Protein AF-A0A962IZY1-F1 (afdb_monomer_lite)

Structure (mmCIF, N/CA/C/O backbone):
data_AF-A0A962IZY1-F1
#
_entry.id   AF-A0A962IZY1-F1
#
loop_
_atom_site.group_PDB
_atom_site.id
_atom_site.type_symbol
_atom_site.label_atom_id
_atom_site.label_alt_id
_atom_site.label_comp_id
_atom_site.label_asym_id
_atom_site.label_entity_id
_atom_site.label_seq_id
_atom_site.pdbx_PDB_ins_code
_atom_site.Cartn_x
_atom_site.Cartn_y
_atom_site.Cartn_z
_atom_site.occupancy
_atom_site.B_iso_or_equiv
_atom_site.auth_seq_id
_atom_site.auth_comp_id
_atom_site.auth_asym_id
_atom_site.auth_atom_id
_atom_site.pdbx_PDB_model_num
ATOM 1 N N . MET A 1 1 ? 9.876 22.569 -10.237 1.00 59.38 1 MET A N 1
ATOM 2 C CA . MET A 1 1 ? 10.169 21.134 -10.031 1.00 59.38 1 MET A CA 1
ATOM 3 C C . MET A 1 1 ? 11.548 20.896 -10.635 1.00 59.38 1 MET A C 1
ATOM 5 O O . MET A 1 1 ? 11.739 21.289 -11.778 1.00 59.38 1 MET A O 1
ATOM 9 N N . ASP A 1 2 ? 12.534 20.412 -9.878 1.00 74.25 2 ASP A N 1
ATOM 10 C CA . ASP A 1 2 ? 13.910 20.281 -10.386 1.00 74.25 2 ASP A CA 1
ATOM 11 C C . ASP A 1 2 ? 14.045 19.027 -11.269 1.00 74.25 2 ASP A C 1
ATOM 13 O O . ASP A 1 2 ? 14.092 17.894 -10.782 1.00 74.25 2 ASP A O 1
ATOM 17 N N . HIS A 1 3 ? 14.088 19.237 -12.586 1.00 78.19 3 HIS A N 1
ATOM 18 C CA . HIS A 1 3 ? 14.221 18.172 -13.584 1.00 78.19 3 HIS A CA 1
ATOM 19 C C . HIS A 1 3 ? 15.522 17.365 -13.437 1.00 78.19 3 HIS A C 1
ATOM 21 O O . HIS A 1 3 ? 15.549 16.183 -13.781 1.00 78.19 3 HIS A O 1
ATOM 27 N N . SER A 1 4 ? 16.585 17.963 -12.890 1.00 82.81 4 SER A N 1
ATOM 28 C CA . SER A 1 4 ? 17.870 17.288 -12.676 1.00 82.81 4 SER A CA 1
ATOM 29 C C . SER A 1 4 ? 17.746 16.169 -11.643 1.00 82.81 4 SER A C 1
ATOM 31 O O . SER A 1 4 ? 18.248 15.062 -11.846 1.00 82.81 4 SER A O 1
ATOM 33 N N . VAL A 1 5 ? 17.012 16.421 -10.555 1.00 84.56 5 VAL A N 1
ATOM 34 C CA . VAL A 1 5 ? 16.774 15.431 -9.494 1.00 84.56 5 VAL A CA 1
ATOM 35 C C . VAL A 1 5 ? 15.917 14.274 -10.005 1.00 84.56 5 VAL A C 1
ATOM 37 O O . VAL A 1 5 ? 16.234 13.115 -9.740 1.00 84.56 5 VAL A O 1
ATOM 40 N N . HIS A 1 6 ? 14.872 14.561 -10.787 1.00 83.75 6 HIS A N 1
ATOM 41 C CA . HIS A 1 6 ? 14.003 13.515 -11.331 1.00 83.75 6 HIS A CA 1
ATOM 42 C C . HIS A 1 6 ? 14.754 12.586 -12.296 1.00 83.75 6 HIS A C 1
ATOM 44 O O . HIS A 1 6 ? 14.660 11.366 -12.173 1.00 83.75 6 HIS A O 1
ATOM 50 N N . ASN A 1 7 ? 15.578 13.148 -13.187 1.00 87.50 7 ASN A N 1
ATOM 51 C CA . ASN A 1 7 ? 16.394 12.355 -14.107 1.00 87.50 7 ASN A CA 1
ATOM 52 C C . ASN A 1 7 ? 17.393 11.453 -13.367 1.00 87.50 7 ASN A C 1
ATOM 54 O O . ASN A 1 7 ? 17.577 10.303 -13.758 1.00 87.50 7 ASN A O 1
ATOM 58 N N . LYS A 1 8 ? 17.992 11.926 -12.264 1.00 90.19 8 LYS A N 1
ATOM 59 C CA . LYS A 1 8 ? 18.879 11.098 -11.427 1.00 90.19 8 LYS A CA 1
ATOM 60 C C . LYS A 1 8 ? 18.151 9.895 -10.821 1.00 90.19 8 LYS A C 1
ATOM 62 O O . LYS A 1 8 ? 18.689 8.793 -10.856 1.00 90.19 8 LYS A O 1
ATOM 67 N N . LEU A 1 9 ? 16.935 10.086 -10.304 1.00 87.56 9 LEU A N 1
ATOM 68 C CA . LEU A 1 9 ? 16.127 9.000 -9.732 1.00 87.56 9 LEU A CA 1
ATOM 69 C C . LEU A 1 9 ? 15.714 7.973 -10.790 1.00 87.56 9 LEU A C 1
ATOM 71 O O . LEU A 1 9 ? 15.797 6.772 -10.547 1.00 87.56 9 LEU A O 1
ATOM 75 N N . VAL A 1 10 ? 15.312 8.437 -11.975 1.00 86.81 10 VAL A N 1
ATOM 76 C CA . VAL A 1 10 ? 14.955 7.557 -13.095 1.00 86.81 10 VAL A CA 1
ATOM 77 C C . VAL A 1 10 ? 16.155 6.707 -13.508 1.00 86.81 10 VAL A C 1
ATOM 79 O O . VAL A 1 10 ? 16.030 5.487 -13.585 1.00 86.81 10 VAL A O 1
ATOM 82 N N . SER A 1 11 ? 17.324 7.322 -13.706 1.00 89.06 11 SER A N 1
ATOM 83 C CA . SER A 1 11 ? 18.552 6.588 -14.034 1.00 89.06 11 SER A CA 1
ATOM 84 C C . SER A 1 11 ? 18.932 5.583 -12.947 1.00 89.06 11 SER A C 1
ATOM 86 O O . SER A 1 11 ? 19.314 4.462 -13.262 1.00 89.06 11 SER A O 1
ATOM 88 N N . PHE A 1 12 ? 18.784 5.947 -11.670 1.00 90.56 12 PHE A N 1
ATOM 89 C CA . PHE A 1 12 ? 19.049 5.044 -10.550 1.00 90.56 12 PHE A CA 1
ATOM 90 C C . PHE A 1 12 ? 18.156 3.793 -10.580 1.00 90.56 12 PHE A C 1
ATOM 92 O O . PHE A 1 12 ? 18.663 2.680 -10.469 1.00 90.56 12 PHE A O 1
ATOM 99 N N . ILE A 1 13 ? 16.847 3.959 -10.799 1.00 86.62 13 ILE A N 1
ATOM 100 C CA . ILE A 1 13 ? 15.895 2.839 -10.888 1.00 86.62 13 ILE A CA 1
ATOM 101 C C . ILE A 1 13 ? 16.238 1.919 -12.067 1.00 86.62 13 ILE A C 1
ATOM 103 O O . ILE A 1 13 ? 16.246 0.698 -11.909 1.00 86.62 13 ILE A O 1
ATOM 107 N N . TRP A 1 14 ? 16.541 2.487 -13.239 1.00 86.44 14 TRP A N 1
ATOM 108 C CA . TRP A 1 14 ? 16.899 1.696 -14.420 1.00 86.44 14 TRP A CA 1
ATOM 109 C C . TRP A 1 14 ? 18.222 0.951 -14.257 1.00 86.44 14 TRP A C 1
ATOM 111 O O . TRP A 1 14 ? 18.301 -0.190 -14.702 1.00 86.44 14 TRP A O 1
ATOM 121 N N . ASN A 1 15 ? 19.215 1.543 -13.585 1.00 90.38 15 ASN A N 1
ATOM 122 C CA . ASN A 1 15 ? 20.480 0.867 -13.291 1.00 90.38 15 ASN A CA 1
ATOM 123 C C . ASN A 1 15 ? 20.260 -0.370 -12.410 1.00 90.38 15 ASN A C 1
ATOM 125 O O . ASN A 1 15 ? 20.725 -1.446 -12.761 1.00 90.38 15 ASN A O 1
ATOM 129 N N . ILE A 1 16 ? 19.466 -0.257 -11.337 1.00 88.94 16 ILE A N 1
ATOM 130 C CA . ILE A 1 16 ? 19.132 -1.411 -10.481 1.00 88.94 16 ILE A CA 1
ATOM 131 C C . ILE A 1 16 ? 18.412 -2.498 -11.286 1.00 88.94 16 ILE A C 1
ATOM 133 O O . ILE A 1 16 ? 18.716 -3.681 -11.156 1.00 88.94 16 ILE A O 1
ATOM 137 N N . ALA A 1 17 ? 17.455 -2.114 -12.133 1.00 87.38 17 ALA A N 1
ATOM 138 C CA . ALA A 1 17 ? 16.737 -3.069 -12.970 1.00 87.38 17 ALA A CA 1
ATOM 139 C C . ALA A 1 17 ? 17.675 -3.792 -13.950 1.00 87.38 17 ALA A C 1
ATOM 141 O O . ALA A 1 17 ? 17.553 -4.996 -14.156 1.00 87.38 17 ALA A O 1
ATOM 142 N N . ASP A 1 18 ? 18.631 -3.066 -14.524 1.00 87.31 18 ASP A N 1
ATOM 143 C CA . ASP A 1 18 ? 19.657 -3.617 -15.400 1.00 87.31 18 ASP A CA 1
ATOM 144 C C . ASP A 1 18 ? 20.644 -4.547 -14.682 1.00 87.31 18 ASP A C 1
ATOM 146 O O . ASP A 1 18 ? 21.214 -5.408 -15.353 1.00 87.31 18 ASP A O 1
ATOM 150 N N . ASP A 1 19 ? 20.839 -4.392 -13.374 1.00 88.56 19 ASP A N 1
ATOM 151 C CA . ASP A 1 19 ? 21.700 -5.258 -12.564 1.00 88.56 19 ASP A CA 1
ATOM 152 C C . ASP A 1 19 ? 20.951 -6.511 -12.080 1.00 88.56 19 ASP A C 1
ATOM 154 O O . ASP A 1 19 ? 21.507 -7.606 -12.071 1.00 88.56 19 ASP A O 1
ATOM 158 N N . CYS A 1 20 ? 19.675 -6.378 -11.701 1.00 87.25 20 CYS A N 1
ATOM 159 C CA . CYS A 1 20 ? 18.905 -7.472 -11.100 1.00 87.25 20 CYS A CA 1
ATOM 160 C C . CYS A 1 20 ? 18.079 -8.301 -12.096 1.00 87.25 20 CYS A C 1
ATOM 162 O O . CYS A 1 20 ? 17.756 -9.449 -11.796 1.00 87.25 20 CYS A O 1
ATOM 164 N N . LEU A 1 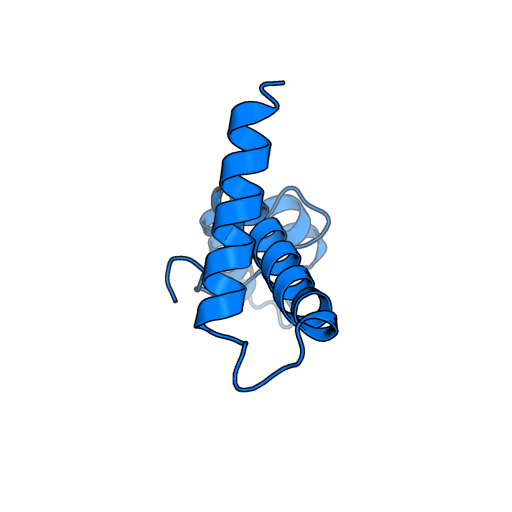21 ? 17.670 -7.737 -13.239 1.00 85.75 21 LEU A N 1
ATOM 165 C CA . LEU A 1 21 ? 16.690 -8.373 -14.138 1.00 85.75 21 LEU A CA 1
ATOM 166 C C . LEU A 1 21 ? 17.261 -8.781 -15.497 1.00 85.75 21 LEU A C 1
ATOM 168 O O . LEU A 1 21 ? 16.597 -9.527 -16.214 1.00 85.75 21 LEU A O 1
ATOM 172 N N . ARG A 1 22 ? 18.464 -8.326 -15.861 1.00 84.75 22 ARG A N 1
ATOM 173 C CA . ARG A 1 22 ? 19.025 -8.464 -17.218 1.00 84.75 22 ARG A CA 1
ATOM 174 C C . ARG A 1 22 ? 19.188 -9.900 -17.699 1.00 84.75 22 ARG A C 1
ATOM 176 O O . ARG A 1 22 ? 18.974 -10.155 -18.881 1.00 84.75 22 ARG A O 1
ATOM 183 N N . ASP A 1 23 ? 19.517 -10.818 -16.799 1.00 85.06 23 ASP A N 1
ATOM 184 C CA . ASP A 1 23 ? 19.745 -12.225 -17.150 1.00 85.06 23 ASP A CA 1
ATOM 185 C C . ASP A 1 23 ? 18.467 -13.078 -17.075 1.00 85.06 23 ASP A C 1
ATOM 187 O O . ASP A 1 23 ? 18.461 -14.234 -17.492 1.00 85.06 23 ASP A O 1
ATOM 191 N N . VAL A 1 24 ? 17.368 -12.510 -16.563 1.00 87.38 24 VAL A N 1
ATOM 192 C CA . VAL A 1 24 ? 16.090 -13.215 -16.351 1.00 87.38 24 VAL A CA 1
ATOM 193 C C . VAL A 1 24 ? 14.998 -12.700 -17.293 1.00 87.38 24 VAL A C 1
ATOM 195 O O . VAL A 1 24 ? 14.152 -13.465 -17.754 1.00 87.38 24 VAL A O 1
ATOM 198 N N . TYR A 1 25 ? 15.017 -11.406 -17.614 1.00 86.88 25 TYR A N 1
ATOM 199 C CA . TYR A 1 25 ? 14.004 -10.736 -18.419 1.00 86.88 25 TYR A CA 1
ATOM 200 C C . TYR A 1 25 ? 14.640 -9.824 -19.465 1.00 86.88 25 TYR A C 1
ATOM 202 O O . TYR A 1 25 ? 15.641 -9.154 -19.230 1.00 86.88 25 TYR A O 1
ATOM 210 N N . VAL A 1 26 ? 13.998 -9.714 -20.628 1.00 89.06 26 VAL A N 1
ATOM 211 C CA . VAL A 1 26 ? 14.363 -8.689 -21.615 1.00 89.06 26 VAL A CA 1
ATOM 212 C C . VAL A 1 26 ? 13.997 -7.297 -21.094 1.00 89.06 26 VAL A C 1
ATOM 214 O O . VAL A 1 26 ? 12.973 -7.132 -20.433 1.00 89.06 26 VAL A O 1
ATOM 217 N N . ARG A 1 27 ? 14.763 -6.259 -21.458 1.00 83.38 27 ARG A N 1
ATOM 218 C CA . ARG A 1 27 ? 14.523 -4.868 -21.008 1.00 83.38 27 ARG A CA 1
ATOM 219 C C . ARG A 1 27 ? 13.088 -4.373 -21.209 1.00 83.38 27 ARG A C 1
ATOM 221 O O . ARG A 1 27 ? 12.561 -3.650 -20.368 1.00 83.38 27 ARG A O 1
ATOM 228 N N . GLY A 1 28 ? 12.426 -4.796 -22.289 1.00 87.69 28 GLY A N 1
ATOM 229 C CA . GLY A 1 28 ? 11.019 -4.465 -22.546 1.00 87.69 28 GLY A CA 1
ATOM 230 C C . GLY A 1 28 ? 10.048 -4.955 -21.460 1.00 87.69 28 GLY A C 1
ATOM 231 O O . GLY A 1 28 ? 8.974 -4.382 -21.312 1.00 87.69 28 GLY A O 1
ATOM 232 N N . LYS A 1 29 ? 10.438 -5.968 -20.675 1.00 88.69 29 LYS A N 1
ATOM 233 C CA . LYS A 1 29 ? 9.653 -6.574 -19.592 1.00 88.69 29 LYS A CA 1
ATOM 234 C C . LYS A 1 29 ? 9.932 -6.003 -18.207 1.00 88.69 29 LYS A C 1
ATOM 236 O O . LYS A 1 29 ? 9.165 -6.271 -17.292 1.00 88.69 29 LYS A O 1
ATOM 241 N N . TYR A 1 30 ? 10.952 -5.160 -18.040 1.00 90.88 30 TYR A N 1
ATOM 242 C CA . TYR A 1 30 ? 11.247 -4.564 -16.730 1.00 90.88 30 TYR A CA 1
ATOM 243 C C . TYR A 1 30 ? 10.070 -3.750 -16.200 1.00 90.88 30 TYR A C 1
ATOM 245 O O . TYR A 1 30 ? 9.764 -3.787 -15.013 1.00 90.88 30 TYR A O 1
ATOM 253 N N . ARG A 1 31 ? 9.371 -3.043 -17.095 1.00 86.94 31 ARG A N 1
ATOM 254 C CA . ARG A 1 31 ? 8.195 -2.245 -16.743 1.00 86.94 31 ARG A CA 1
ATOM 255 C C . ARG A 1 31 ? 7.103 -3.091 -16.085 1.00 86.94 31 ARG A C 1
ATOM 257 O O . ARG A 1 31 ? 6.518 -2.635 -15.107 1.00 86.94 31 ARG A O 1
ATOM 264 N N . ASP A 1 32 ? 6.880 -4.302 -16.589 1.00 90.19 32 ASP A N 1
ATOM 265 C CA . ASP A 1 32 ? 5.851 -5.222 -16.089 1.00 90.19 32 ASP A CA 1
ATOM 266 C C . ASP A 1 32 ? 6.150 -5.676 -14.648 1.00 90.19 32 ASP A C 1
ATOM 268 O O . ASP A 1 32 ? 5.239 -6.068 -13.928 1.00 90.19 32 ASP A O 1
ATOM 272 N N . ILE A 1 33 ? 7.409 -5.579 -14.207 1.00 88.50 33 ILE A N 1
ATOM 273 C CA . ILE A 1 33 ? 7.867 -5.974 -12.868 1.00 88.50 33 ILE A CA 1
ATOM 274 C C . ILE A 1 33 ? 7.961 -4.759 -11.937 1.00 88.50 33 ILE A C 1
ATOM 276 O O . ILE A 1 33 ? 7.492 -4.793 -10.800 1.00 88.50 33 ILE A O 1
ATOM 280 N N . ILE A 1 34 ? 8.545 -3.659 -12.419 1.00 89.31 34 ILE A N 1
ATOM 281 C CA . ILE A 1 34 ? 8.775 -2.452 -11.618 1.00 89.31 34 ILE A CA 1
ATOM 282 C C . ILE A 1 34 ? 7.450 -1.766 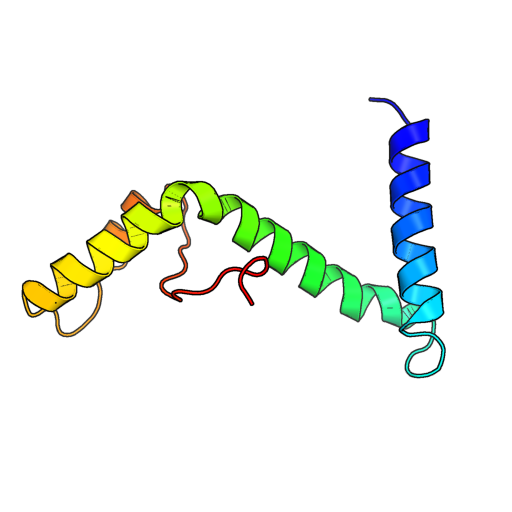-11.276 1.00 89.31 34 ILE A C 1
ATOM 284 O O . ILE A 1 34 ? 7.261 -1.351 -10.134 1.00 89.31 34 ILE A O 1
ATOM 288 N N . LEU A 1 35 ? 6.523 -1.640 -12.236 1.00 91.12 35 LEU A N 1
ATOM 289 C CA . LEU A 1 35 ? 5.276 -0.901 -12.013 1.00 91.12 35 LEU A CA 1
ATOM 290 C C . LEU A 1 35 ? 4.422 -1.494 -10.881 1.00 91.12 35 LEU A C 1
ATOM 292 O O . LEU A 1 35 ? 4.050 -0.719 -9.997 1.00 91.12 35 LEU A O 1
ATOM 296 N N . PRO A 1 36 ? 4.148 -2.814 -10.826 1.00 93.25 36 PRO A N 1
ATOM 297 C CA . PRO A 1 36 ? 3.425 -3.396 -9.697 1.00 93.25 36 PRO A CA 1
ATOM 298 C C . PRO A 1 36 ? 4.092 -3.110 -8.349 1.00 93.25 36 PRO A C 1
ATOM 300 O O . PRO A 1 36 ? 3.411 -2.722 -7.402 1.00 93.25 36 PRO A O 1
ATOM 303 N N . MET A 1 37 ? 5.423 -3.218 -8.268 1.00 91.06 37 MET A N 1
ATOM 304 C CA . MET A 1 37 ? 6.160 -2.961 -7.026 1.00 91.06 37 MET A CA 1
ATOM 305 C C . MET A 1 37 ? 6.082 -1.492 -6.596 1.00 91.06 37 MET A C 1
ATOM 307 O O . MET A 1 37 ? 5.925 -1.203 -5.410 1.00 91.06 37 MET A O 1
ATOM 311 N N . VAL A 1 38 ? 6.128 -0.554 -7.547 1.00 91.75 38 VAL A N 1
ATOM 312 C CA . VAL A 1 38 ? 5.951 0.881 -7.270 1.00 91.75 38 VAL A CA 1
ATOM 313 C C . VAL A 1 38 ? 4.535 1.175 -6.776 1.00 91.75 38 VAL A C 1
ATOM 315 O O . VAL A 1 38 ? 4.374 1.931 -5.817 1.00 91.75 38 VAL A O 1
ATOM 318 N N . VAL A 1 39 ? 3.514 0.570 -7.391 1.00 93.94 39 VAL A N 1
ATOM 319 C CA . VAL A 1 39 ? 2.116 0.722 -6.958 1.00 93.94 39 VAL A CA 1
ATOM 320 C C . VAL A 1 39 ? 1.933 0.174 -5.545 1.00 93.94 39 VAL A C 1
ATOM 322 O O . VAL A 1 39 ? 1.428 0.893 -4.685 1.00 93.94 39 VAL A O 1
ATOM 325 N N . LEU A 1 40 ? 2.411 -1.043 -5.272 1.00 92.69 40 LEU A N 1
ATOM 326 C CA . LEU A 1 40 ? 2.358 -1.642 -3.936 1.00 92.69 40 LEU A CA 1
ATOM 327 C C . LEU A 1 40 ? 3.067 -0.770 -2.901 1.00 92.69 40 LEU A C 1
ATOM 329 O O . LEU A 1 40 ? 2.497 -0.488 -1.849 1.00 92.69 40 LEU A O 1
ATOM 333 N N . ARG A 1 41 ? 4.270 -0.271 -3.214 1.00 92.56 41 ARG A N 1
ATOM 334 C CA . ARG A 1 41 ? 4.996 0.623 -2.307 1.00 92.56 41 ARG A CA 1
ATOM 335 C C . ARG A 1 41 ? 4.247 1.922 -2.055 1.00 92.56 41 ARG A C 1
ATOM 337 O O . ARG A 1 41 ? 4.273 2.411 -0.932 1.00 92.56 41 ARG A O 1
ATOM 344 N N . ARG A 1 42 ? 3.581 2.481 -3.067 1.00 94.31 42 ARG A N 1
ATOM 345 C CA . ARG A 1 42 ? 2.789 3.702 -2.905 1.00 94.31 42 ARG A CA 1
ATOM 346 C C . ARG A 1 42 ? 1.559 3.475 -2.029 1.00 94.31 42 ARG A C 1
ATOM 348 O O . ARG A 1 42 ? 1.258 4.335 -1.213 1.00 94.31 42 ARG A O 1
ATOM 355 N N . LEU A 1 43 ? 0.862 2.354 -2.192 1.00 94.44 43 LEU A N 1
ATOM 356 C CA . LEU A 1 43 ? -0.274 2.006 -1.336 1.00 94.44 43 LEU A CA 1
ATOM 357 C C . LEU A 1 43 ? 0.178 1.772 0.111 1.00 94.44 43 LEU A C 1
ATOM 359 O O . LEU A 1 43 ? -0.425 2.313 1.030 1.00 94.44 43 LEU A O 1
ATOM 363 N N . ASP A 1 44 ? 1.279 1.043 0.307 1.00 94.12 44 ASP A N 1
ATOM 364 C CA . ASP A 1 44 ? 1.873 0.800 1.625 1.00 94.12 44 ASP A CA 1
ATOM 365 C C . ASP A 1 44 ? 2.250 2.115 2.323 1.00 94.12 44 ASP A C 1
ATOM 367 O O . ASP A 1 44 ? 1.840 2.340 3.458 1.00 94.12 44 ASP A O 1
ATOM 371 N N . THR A 1 45 ? 2.936 3.042 1.637 1.00 94.50 45 THR A N 1
ATOM 372 C CA . THR A 1 45 ? 3.345 4.315 2.254 1.00 94.50 45 THR A CA 1
ATOM 373 C C . THR A 1 45 ? 2.188 5.232 2.630 1.00 94.50 45 THR A C 1
ATOM 375 O O . THR A 1 45 ? 2.334 6.003 3.576 1.00 94.50 45 THR A O 1
ATOM 378 N N . LEU A 1 46 ? 1.048 5.151 1.937 1.00 95.56 46 LEU A N 1
ATOM 379 C CA . LEU A 1 46 ? -0.157 5.894 2.317 1.00 95.56 46 LEU A CA 1
ATOM 380 C C . LEU A 1 46 ? -0.755 5.383 3.633 1.00 95.56 46 LEU A C 1
ATOM 382 O O . LEU A 1 46 ? -1.298 6.182 4.389 1.00 95.56 46 LEU A O 1
ATOM 386 N N . LEU A 1 47 ? -0.617 4.086 3.918 1.00 95.75 47 LEU A N 1
ATOM 387 C CA . LEU A 1 47 ? -1.181 3.434 5.104 1.00 95.75 47 LEU A CA 1
ATOM 388 C C . LEU A 1 47 ? -0.239 3.418 6.317 1.00 95.75 47 LEU A C 1
ATOM 390 O O . LEU A 1 47 ? -0.695 3.140 7.422 1.00 95.75 47 LEU A O 1
ATOM 394 N N . ILE A 1 48 ? 1.058 3.714 6.150 1.00 94.12 48 ILE A N 1
ATOM 395 C CA . ILE A 1 48 ? 2.028 3.759 7.265 1.00 94.12 48 ILE A CA 1
ATOM 396 C C . ILE A 1 48 ? 1.537 4.642 8.430 1.00 94.12 48 ILE A C 1
ATOM 398 O O . ILE A 1 48 ? 1.593 4.175 9.567 1.00 94.12 48 ILE A O 1
ATOM 402 N N . PRO A 1 49 ? 1.039 5.877 8.207 1.00 94.94 49 PRO A N 1
ATOM 403 C CA . PRO A 1 49 ? 0.650 6.755 9.310 1.00 94.94 49 PRO A CA 1
ATOM 404 C C . PRO A 1 49 ? -0.563 6.258 10.108 1.00 94.94 49 PRO A C 1
ATOM 406 O O . PRO A 1 49 ? -0.640 6.510 11.306 1.00 94.94 49 PRO A O 1
ATOM 409 N N . SER A 1 50 ? -1.503 5.560 9.461 1.00 96.00 50 SER A N 1
ATOM 410 C CA . SER A 1 50 ? -2.737 5.054 10.081 1.00 96.00 50 SER A CA 1
ATOM 411 C C . SER A 1 50 ? -2.640 3.595 10.538 1.00 96.00 50 SER A C 1
ATOM 413 O O . SER A 1 50 ? -3.605 3.043 11.063 1.00 96.00 50 SER A O 1
ATOM 415 N N . LYS A 1 51 ? -1.469 2.961 10.392 1.00 94.94 51 LYS A N 1
ATOM 416 C CA . LYS A 1 51 ? -1.285 1.525 10.622 1.00 94.94 51 LYS A CA 1
ATOM 417 C C . LYS A 1 51 ? -1.690 1.070 12.022 1.00 94.94 51 LYS A C 1
ATOM 419 O O . LYS A 1 51 ? -2.453 0.119 12.155 1.00 94.94 51 LYS A O 1
ATOM 424 N N . GLU A 1 52 ? -1.199 1.760 13.046 1.00 95.62 52 GLU A N 1
ATOM 425 C CA . GLU A 1 52 ? -1.482 1.427 14.448 1.00 95.62 52 GLU A CA 1
ATOM 426 C C . GLU A 1 52 ? -2.966 1.600 14.790 1.00 95.62 52 GLU A C 1
ATOM 428 O O . GLU A 1 52 ? -3.525 0.811 15.546 1.00 95.62 52 GLU A O 1
ATOM 433 N N . ILE A 1 53 ? -3.626 2.592 14.186 1.00 97.00 53 ILE A N 1
ATOM 434 C CA . ILE A 1 53 ? -5.056 2.854 14.386 1.00 97.00 53 ILE A CA 1
ATOM 435 C C . ILE A 1 53 ? -5.872 1.697 13.802 1.00 97.00 53 ILE A C 1
ATOM 437 O O . ILE A 1 53 ? -6.704 1.121 14.495 1.00 97.00 53 ILE A O 1
ATOM 441 N N . VAL A 1 54 ? -5.570 1.300 12.561 1.00 96.94 54 VAL A N 1
ATOM 442 C CA . VAL A 1 54 ? -6.225 0.164 11.894 1.00 96.94 54 VAL A CA 1
ATOM 443 C C . VAL A 1 54 ? -5.994 -1.141 12.661 1.00 96.94 54 VAL A C 1
ATOM 445 O O . VAL A 1 54 ? -6.922 -1.925 12.825 1.00 96.94 54 VAL A O 1
ATOM 448 N N . LEU A 1 55 ? -4.776 -1.403 13.148 1.00 96.69 55 LEU A N 1
ATOM 449 C CA . LEU A 1 55 ? -4.492 -2.624 13.912 1.00 96.69 55 LEU A CA 1
ATOM 450 C C . LEU A 1 55 ? -5.237 -2.657 15.249 1.00 96.69 55 LEU A C 1
ATOM 452 O O . LEU A 1 55 ? -5.749 -3.711 15.623 1.00 96.69 55 LEU A O 1
ATOM 456 N N . LYS A 1 56 ? -5.338 -1.514 15.932 1.00 97.06 56 LYS A N 1
ATOM 457 C CA . LYS A 1 56 ? -6.104 -1.391 17.172 1.00 97.06 56 LYS A CA 1
ATOM 458 C C . LYS A 1 56 ? -7.597 -1.638 16.939 1.00 97.06 56 LYS A C 1
ATOM 460 O O . LYS A 1 56 ? -8.193 -2.407 17.683 1.00 97.06 56 LYS A O 1
ATOM 465 N N . GLU A 1 57 ? -8.164 -1.064 15.882 1.00 96.69 57 GLU A N 1
ATOM 466 C CA . GLU A 1 57 ? -9.559 -1.292 15.484 1.00 96.69 57 GLU A CA 1
ATOM 467 C C . GLU A 1 57 ? -9.830 -2.787 15.232 1.00 96.69 57 GLU A C 1
ATOM 469 O O . GLU A 1 57 ? -10.779 -3.361 15.761 1.00 96.69 57 GLU A O 1
ATOM 474 N N . VAL A 1 58 ? -8.931 -3.474 14.515 1.00 96.44 58 VAL A N 1
ATOM 475 C CA . VAL A 1 58 ? -9.026 -4.931 14.303 1.00 96.44 58 VAL A CA 1
ATOM 476 C C . VAL A 1 58 ? -9.009 -5.710 15.624 1.00 96.44 58 VAL A C 1
ATOM 478 O O . VAL A 1 58 ? -9.690 -6.731 15.747 1.00 96.44 58 VAL A O 1
ATOM 481 N N . GLU A 1 59 ? -8.201 -5.296 16.600 1.00 95.81 59 GLU A N 1
ATOM 482 C CA . GLU A 1 59 ? -8.151 -5.939 17.917 1.00 95.81 59 GLU A CA 1
ATOM 483 C C . GLU A 1 59 ? -9.425 -5.694 18.732 1.00 95.81 59 GLU A C 1
ATOM 485 O O . GLU A 1 59 ? -9.915 -6.622 19.379 1.00 95.81 59 GLU A O 1
ATOM 490 N N . GLU A 1 60 ? -9.987 -4.487 18.666 1.00 96.12 60 GLU A N 1
ATOM 491 C CA . GLU A 1 60 ? -11.242 -4.122 19.329 1.00 96.12 60 GLU A CA 1
ATOM 492 C C . GLU A 1 6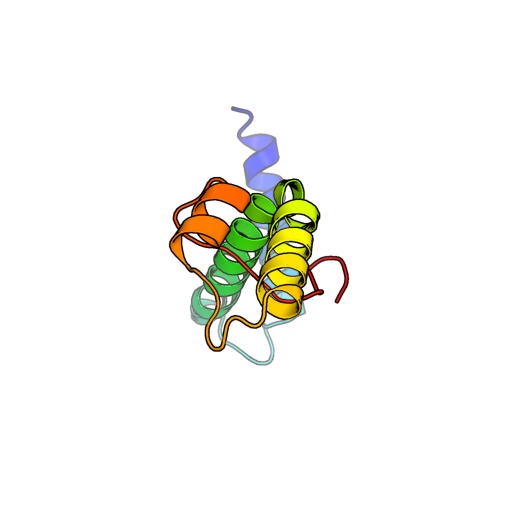0 ? -12.420 -4.919 18.758 1.00 96.12 60 GLU A C 1
ATOM 494 O O . GLU A 1 60 ? -13.096 -5.613 19.518 1.00 96.12 60 GLU A O 1
ATOM 499 N N . GLN A 1 61 ? -12.577 -4.972 17.433 1.00 95.00 61 GLN A N 1
ATOM 500 C CA . GLN A 1 61 ? -13.622 -5.776 16.784 1.00 95.00 61 GLN A CA 1
ATOM 501 C C . GLN A 1 61 ? -13.531 -7.264 17.158 1.00 95.00 61 GLN A C 1
ATOM 503 O O . GLN A 1 61 ? -14.536 -7.920 17.443 1.00 95.00 61 GLN A O 1
ATOM 508 N N . LYS A 1 62 ? -12.313 -7.817 17.214 1.00 93.62 62 LYS A N 1
ATOM 509 C CA . LYS A 1 62 ? -12.100 -9.211 17.638 1.00 93.62 62 LYS A CA 1
ATOM 510 C C . LYS A 1 62 ? -12.467 -9.440 19.098 1.00 93.62 62 LYS A C 1
ATOM 512 O O . LYS A 1 62 ? -13.035 -10.483 19.417 1.00 93.62 62 LYS A O 1
ATOM 517 N N . ARG A 1 63 ? -12.130 -8.501 19.985 1.00 95.12 63 ARG A N 1
ATOM 518 C CA . ARG A 1 63 ? -12.490 -8.571 21.408 1.00 95.12 63 ARG A CA 1
ATOM 519 C C . ARG A 1 63 ? -14.003 -8.520 21.597 1.00 95.12 63 ARG A C 1
ATOM 521 O O . ARG A 1 63 ? -14.525 -9.228 22.454 1.00 95.12 63 ARG A O 1
ATOM 528 N N . ASP A 1 64 ? -14.682 -7.738 20.771 1.00 94.31 64 ASP A N 1
ATOM 529 C CA . ASP A 1 64 ? -16.128 -7.538 20.831 1.00 94.31 64 ASP A CA 1
ATOM 530 C C . ASP A 1 64 ? -16.913 -8.686 20.155 1.00 94.31 64 ASP A C 1
ATOM 532 O O . ASP A 1 64 ? -18.142 -8.705 20.172 1.00 94.31 64 ASP A O 1
ATOM 536 N N . GLY A 1 65 ? -16.212 -9.697 19.625 1.00 92.56 65 GLY A N 1
ATOM 537 C CA . GLY A 1 65 ? -16.802 -10.946 19.137 1.00 92.56 65 GLY A CA 1
ATOM 538 C C . GLY A 1 65 ? -17.310 -10.892 17.697 1.00 92.56 65 GLY A C 1
ATOM 539 O O . GLY A 1 65 ? -18.111 -11.742 17.301 1.00 92.56 65 GLY A O 1
ATOM 540 N N . PHE A 1 66 ? -16.852 -9.921 16.903 1.00 90.69 66 PHE A N 1
ATOM 541 C CA . PHE A 1 66 ? -17.210 -9.818 15.492 1.00 90.69 66 PHE A CA 1
ATOM 542 C C . PHE A 1 66 ? -16.736 -11.066 14.735 1.00 90.69 66 PHE A C 1
ATOM 544 O O . PHE A 1 66 ? -15.572 -11.465 14.815 1.00 90.69 66 PHE A O 1
ATOM 551 N N . THR A 1 67 ? -17.653 -11.705 14.001 1.00 87.38 67 THR A N 1
ATOM 552 C CA . THR A 1 67 ? -17.332 -12.886 13.177 1.00 87.38 67 THR A CA 1
ATOM 553 C C . THR A 1 67 ? -16.614 -12.484 11.887 1.00 87.38 67 THR A C 1
ATOM 555 O O . THR A 1 67 ? -15.728 -13.196 11.421 1.00 87.38 67 THR A O 1
ATOM 558 N N . GLU A 1 68 ? -16.958 -11.314 11.352 1.00 91.88 68 GLU A N 1
ATOM 559 C CA . GLU A 1 68 ? -16.309 -10.669 10.212 1.00 91.88 68 GLU A CA 1
ATOM 560 C C . GLU A 1 68 ? -15.954 -9.233 10.596 1.00 91.88 68 GLU A C 1
ATOM 562 O O . GLU A 1 68 ? -16.675 -8.605 11.371 1.00 91.88 68 GLU A O 1
ATOM 567 N N . LEU A 1 69 ? -14.828 -8.733 10.085 1.00 93.00 69 LEU A N 1
ATOM 568 C CA . LEU A 1 69 ? -14.378 -7.374 10.377 1.00 93.00 69 LEU A CA 1
ATOM 569 C C . LEU A 1 69 ? -15.287 -6.345 9.694 1.00 93.00 69 LEU A C 1
ATOM 571 O O . LEU A 1 69 ? -15.675 -6.536 8.541 1.00 93.00 69 LEU A O 1
ATOM 575 N N . ASP A 1 70 ? -15.567 -5.244 10.387 1.00 95.44 70 ASP A N 1
ATOM 576 C CA . ASP A 1 70 ?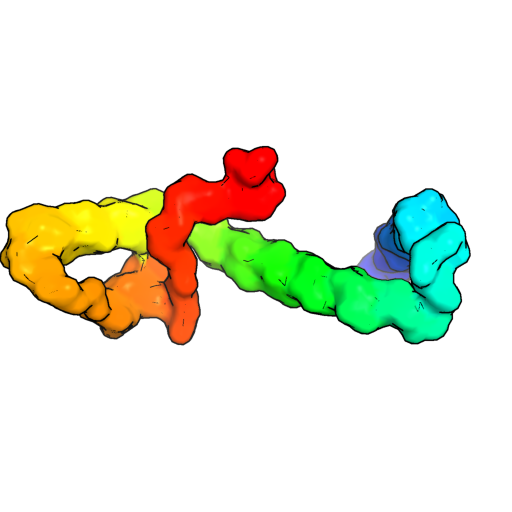 -16.313 -4.115 9.838 1.00 95.44 70 ASP A CA 1
ATOM 577 C C . ASP A 1 70 ? -15.420 -3.306 8.885 1.00 95.44 70 ASP A C 1
ATOM 579 O O . ASP A 1 70 ? -14.477 -2.620 9.291 1.00 95.44 70 ASP A O 1
ATOM 583 N N . ASP A 1 71 ? -15.718 -3.428 7.593 1.00 95.31 71 ASP A N 1
ATOM 584 C CA . ASP A 1 71 ? -15.007 -2.785 6.488 1.00 95.31 71 ASP A CA 1
ATOM 585 C C . ASP A 1 71 ? -15.125 -1.251 6.518 1.00 95.31 71 ASP A C 1
ATOM 587 O O . ASP A 1 71 ? -14.157 -0.563 6.184 1.00 95.31 71 ASP A O 1
ATOM 591 N N . GLU A 1 72 ? -16.261 -0.696 6.956 1.00 96.38 72 GLU A N 1
ATOM 592 C CA . GLU A 1 72 ? -16.472 0.758 6.989 1.00 96.38 72 GLU A CA 1
ATOM 593 C C . GLU A 1 72 ? -15.623 1.391 8.098 1.00 96.38 72 GLU A C 1
ATOM 595 O O . GLU A 1 72 ? -14.896 2.357 7.854 1.00 96.38 72 GLU A O 1
ATOM 600 N N . ALA A 1 73 ? -15.617 0.774 9.284 1.00 95.62 73 ALA A N 1
ATOM 601 C CA . ALA A 1 73 ? -14.798 1.210 10.414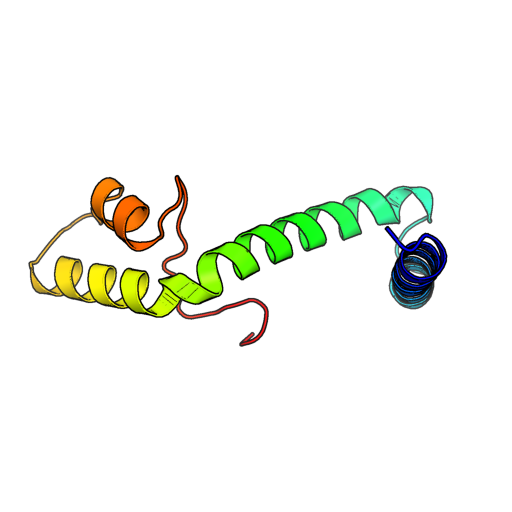 1.00 95.62 73 ALA A CA 1
ATOM 602 C C . ALA A 1 73 ? -13.293 1.169 10.086 1.00 95.62 73 ALA A C 1
ATOM 604 O O . ALA A 1 73 ? -12.539 2.086 10.417 1.00 95.62 73 ALA A O 1
ATOM 605 N N . LEU A 1 74 ? -12.836 0.140 9.365 1.00 97.19 74 LEU A N 1
ATOM 606 C CA . LEU A 1 74 ? -11.431 0.022 8.960 1.00 97.19 74 LEU A CA 1
ATOM 607 C C . LEU A 1 74 ? -11.033 1.044 7.888 1.00 97.19 74 LEU A C 1
ATOM 609 O O . LEU A 1 74 ? -9.907 1.556 7.910 1.00 97.19 74 LEU A O 1
ATOM 613 N N . LYS A 1 75 ? -11.939 1.373 6.960 1.00 97.25 75 LYS A N 1
ATOM 614 C CA . LYS A 1 75 ? -11.738 2.463 5.995 1.00 97.25 75 LYS A CA 1
ATOM 615 C C . LYS A 1 75 ? -11.646 3.807 6.705 1.00 97.25 75 LYS A C 1
ATOM 617 O O . LYS A 1 75 ? -10.699 4.549 6.440 1.00 97.25 75 LYS A O 1
ATOM 622 N N . GLU A 1 76 ? -12.539 4.076 7.654 1.00 96.88 76 GLU A N 1
ATOM 623 C CA . GLU A 1 76 ? -12.495 5.284 8.481 1.00 96.88 76 GLU A CA 1
ATOM 624 C C . GLU A 1 76 ? -11.172 5.384 9.255 1.00 96.88 76 GLU A C 1
ATOM 626 O O . GLU A 1 76 ? -10.466 6.387 9.136 1.00 96.88 76 GLU A O 1
ATOM 631 N N . ALA A 1 77 ? -10.765 4.310 9.941 1.00 96.44 77 ALA A N 1
ATOM 632 C CA . ALA A 1 77 ? -9.498 4.240 10.670 1.00 96.44 77 ALA A CA 1
ATOM 633 C C . ALA A 1 77 ? -8.275 4.472 9.766 1.00 96.44 77 ALA A C 1
ATOM 635 O O . ALA A 1 77 ? -7.288 5.088 10.177 1.00 96.44 77 ALA A O 1
ATOM 636 N N . SER A 1 78 ? -8.324 3.986 8.522 1.00 96.44 78 SER A N 1
ATOM 637 C CA . SER A 1 78 ? -7.242 4.168 7.554 1.00 96.44 78 SER A CA 1
ATOM 638 C C . SER A 1 78 ? -7.180 5.580 6.962 1.00 96.44 78 SER A C 1
ATOM 640 O O . SER A 1 78 ? -6.097 6.007 6.552 1.00 96.44 78 SER A O 1
ATOM 642 N N . GLY A 1 79 ? -8.316 6.287 6.907 1.00 96.62 79 GLY A N 1
ATOM 643 C CA . GLY A 1 79 ? -8.494 7.550 6.188 1.00 96.62 79 GLY A CA 1
ATOM 644 C C . GLY A 1 79 ? -8.597 7.409 4.662 1.00 96.62 79 GLY A C 1
ATOM 645 O O . GLY A 1 79 ? -8.580 8.415 3.952 1.00 96.62 79 GLY A O 1
ATOM 646 N N . TYR A 1 80 ? -8.688 6.184 4.141 1.00 96.31 80 TYR A N 1
ATOM 647 C CA . TYR A 1 80 ? -8.773 5.883 2.713 1.00 96.31 80 TYR A CA 1
ATOM 648 C C . TYR A 1 80 ? -9.895 4.879 2.425 1.00 96.31 80 TYR A C 1
ATOM 650 O O . TYR A 1 80 ? -10.390 4.178 3.298 1.00 96.31 80 TYR A O 1
ATOM 658 N N . VAL A 1 81 ? -10.248 4.737 1.146 1.00 95.81 81 VAL A N 1
ATOM 659 C CA . VAL A 1 81 ? -11.201 3.713 0.669 1.00 95.81 81 VAL A CA 1
ATOM 660 C C . VAL A 1 81 ? -10.634 2.283 0.700 1.00 95.81 81 VAL A C 1
ATOM 662 O O . VAL A 1 81 ? -11.249 1.360 0.172 1.00 95.81 81 VAL A O 1
ATOM 665 N N . PHE A 1 82 ? -9.438 2.103 1.256 1.00 95.38 82 PHE A N 1
ATOM 666 C CA . PHE A 1 82 ? -8.718 0.840 1.340 1.00 95.38 82 PHE A CA 1
ATOM 667 C C . PHE A 1 82 ? -7.851 0.823 2.600 1.00 95.38 82 PHE A C 1
ATOM 669 O O . PHE A 1 82 ? -7.378 1.863 3.049 1.00 95.38 82 PHE A O 1
ATOM 676 N N . TYR A 1 83 ? -7.586 -0.368 3.128 1.00 96.00 83 TYR A N 1
ATOM 677 C CA . TYR A 1 83 ? -6.793 -0.567 4.339 1.00 96.00 83 TYR A CA 1
ATOM 678 C C . TYR A 1 83 ? -5.958 -1.850 4.252 1.00 96.00 83 TYR A C 1
ATOM 680 O O . TYR A 1 83 ? -6.093 -2.646 3.322 1.00 96.00 83 TYR A O 1
ATOM 688 N N . ASN A 1 84 ? -5.066 -2.058 5.225 1.00 94.12 84 ASN A N 1
ATOM 689 C CA . ASN A 1 84 ? -4.250 -3.267 5.324 1.00 94.12 84 ASN A CA 1
ATOM 690 C C . ASN A 1 84 ? -4.125 -3.731 6.783 1.00 94.12 84 ASN A C 1
ATOM 692 O O . ASN A 1 84 ? -3.421 -3.103 7.578 1.00 94.12 84 ASN A O 1
ATOM 696 N N . VAL A 1 85 ? -4.729 -4.882 7.086 1.00 94.75 85 VAL A N 1
ATOM 697 C CA . VAL A 1 85 ? -4.751 -5.513 8.420 1.00 94.75 85 VAL A CA 1
ATOM 698 C C . VAL A 1 85 ? -3.526 -6.384 8.732 1.00 94.75 85 VAL A C 1
ATOM 700 O O . VAL A 1 85 ? -3.403 -6.908 9.837 1.00 94.75 85 VAL A O 1
ATOM 703 N N . SER A 1 86 ? -2.612 -6.580 7.775 1.00 92.56 86 SER A N 1
ATOM 704 C CA . SER A 1 86 ? -1.352 -7.291 8.023 1.00 92.56 86 SER A CA 1
ATOM 705 C C . SER A 1 86 ? -0.532 -6.560 9.082 1.00 92.56 86 SER A C 1
ATOM 707 O O . SER A 1 86 ? -0.481 -5.338 9.078 1.00 92.56 86 SER A O 1
ATOM 709 N N . LYS A 1 87 ? 0.190 -7.277 9.942 1.00 91.00 87 LYS A N 1
ATOM 710 C CA . LYS A 1 87 ? 1.118 -6.652 10.904 1.00 91.00 87 LYS A CA 1
ATOM 711 C C . LYS A 1 87 ? 2.397 -6.121 10.247 1.00 91.00 87 LYS A C 1
ATOM 713 O O . LYS A 1 87 ? 3.164 -5.409 10.881 1.00 91.00 87 LYS A O 1
ATOM 718 N N . TRP A 1 88 ? 2.621 -6.462 8.980 1.00 90.81 88 TRP A N 1
ATOM 719 C CA . TRP A 1 88 ? 3.844 -6.155 8.250 1.00 90.81 88 TRP A CA 1
ATOM 720 C C . TRP A 1 88 ? 3.649 -4.987 7.280 1.00 90.81 88 TRP A C 1
ATOM 722 O O . TRP A 1 88 ? 2.563 -4.786 6.726 1.00 90.81 88 TRP A O 1
ATOM 732 N N . THR A 1 89 ? 4.733 -4.249 7.059 1.00 89.50 89 THR A N 1
ATOM 733 C CA . THR A 1 89 ? 4.891 -3.223 6.020 1.00 89.50 89 THR A CA 1
ATOM 734 C C . THR A 1 89 ? 6.021 -3.644 5.085 1.00 89.50 89 THR A C 1
ATOM 736 O O . THR A 1 89 ? 6.851 -4.468 5.464 1.00 89.50 89 THR A O 1
ATOM 739 N N . LEU A 1 90 ? 6.131 -3.045 3.897 1.00 88.25 90 LEU A N 1
ATOM 740 C CA . LEU A 1 90 ? 7.266 -3.323 2.998 1.00 88.25 90 LEU A CA 1
ATOM 741 C C . LEU A 1 90 ? 8.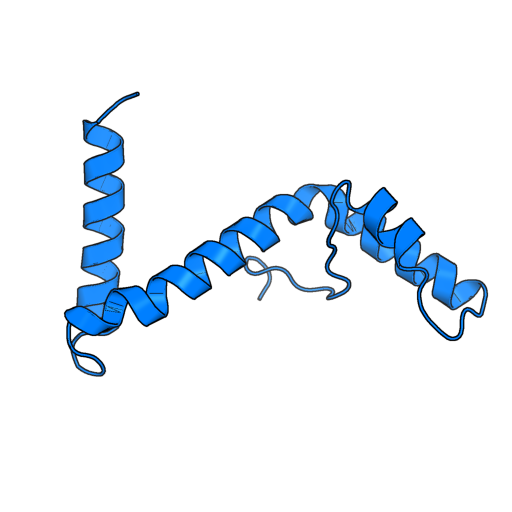627 -2.915 3.580 1.00 88.25 90 LEU A C 1
ATOM 743 O O . LEU A 1 90 ? 9.657 -3.347 3.075 1.00 88.25 90 LEU A O 1
ATOM 747 N N . THR A 1 91 ? 8.642 -2.082 4.623 1.00 84.62 91 THR A N 1
ATOM 748 C CA . THR A 1 91 ? 9.872 -1.681 5.319 1.00 84.62 91 THR A CA 1
ATOM 749 C C . THR A 1 91 ? 10.237 -2.642 6.456 1.00 84.62 91 THR A C 1
ATOM 751 O O . THR A 1 91 ? 11.399 -2.718 6.831 1.00 84.62 91 THR A O 1
ATOM 754 N N . SER A 1 92 ? 9.251 -3.331 7.034 1.00 81.62 92 SER A N 1
ATOM 755 C CA . SER A 1 92 ? 9.420 -4.207 8.202 1.00 81.62 92 SER A CA 1
ATOM 756 C C . SER A 1 92 ? 9.386 -5.698 7.850 1.00 81.62 92 SER A C 1
ATOM 758 O O . SER A 1 92 ? 9.263 -6.522 8.756 1.00 81.62 92 SER A O 1
ATOM 760 N N . LEU A 1 93 ? 9.391 -6.008 6.552 1.00 71.88 93 LEU A N 1
ATOM 761 C CA . LEU A 1 93 ? 9.527 -7.348 5.984 1.00 71.88 93 LEU A CA 1
ATOM 762 C C . LEU A 1 93 ? 10.957 -7.877 6.137 1.00 71.88 93 LEU A C 1
ATOM 764 O O . LEU A 1 93 ? 11.900 -7.057 6.067 1.00 71.88 93 LEU A O 1
#

Radius of gyration: 18.51 Å; chains: 1; bounding box: 39×34×44 Å

Secondary structure (DSSP, 8-state):
--HHHHHHHHHHHHHHHHHHSTTTS-GGGHHHHHHHHHHHHHHHHHHTTTHHHHHHHHHHHHHTT-SS--HHHHHHHHTSS-----S--TT--

pLDDT: mean 90.81, std 6.06, range [59.38, 97.25]

Sequence (93 aa):
MDHSVHNKLVSFIWNIADDCLRDVYVRGKYRDIILPMVVLRRLDTLLIPSKEIVLKEVEEQKRDGFTELDDEALKEASGYVFYNVSKWTLTSL

Foldseek 3Di:
DDPVVVVVVVVVVLVVCCVPCVVPDDPVCSCVVVVVVVVLLVVLVLQVVLQVQLLVQVVVCVVVPPPDRDQVSSCVSRVHNDHDNDPDGPVRD